Protein AF-A0A962GTY2-F1 (afdb_monomer_lite)

Structure (mmCIF, N/CA/C/O backbone):
data_AF-A0A962GTY2-F1
#
_entry.id   AF-A0A962GTY2-F1
#
loop_
_atom_site.group_PDB
_atom_site.id
_atom_site.type_symbol
_atom_site.label_atom_id
_atom_site.label_alt_id
_atom_site.label_comp_id
_atom_site.label_asym_id
_atom_site.label_entity_id
_atom_site.label_seq_id
_atom_site.pdbx_PDB_ins_code
_atom_site.Cartn_x
_atom_site.Cartn_y
_atom_site.Cartn_z
_atom_site.occupancy
_atom_site.B_iso_or_equiv
_atom_site.auth_seq_id
_atom_site.auth_comp_id
_atom_site.auth_asym_id
_atom_site.auth_atom_id
_atom_site.pdbx_PDB_model_num
ATOM 1 N N .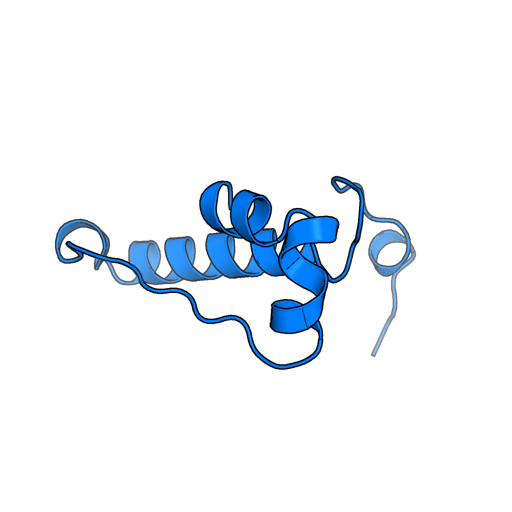 MET A 1 1 ? 18.323 -17.981 -0.459 1.00 66.38 1 MET A N 1
ATOM 2 C CA . MET A 1 1 ? 16.934 -17.536 -0.708 1.00 66.38 1 MET A CA 1
ATOM 3 C C . MET A 1 1 ? 16.538 -18.064 -2.076 1.00 66.38 1 MET A C 1
ATOM 5 O O . MET A 1 1 ? 17.291 -17.827 -3.011 1.00 66.38 1 MET A O 1
ATOM 9 N N . ALA A 1 2 ? 15.459 -18.839 -2.187 1.00 89.94 2 ALA A N 1
ATOM 10 C CA . ALA A 1 2 ? 14.949 -19.271 -3.489 1.00 89.94 2 ALA A CA 1
ATOM 11 C C . ALA A 1 2 ? 14.022 -18.182 -4.050 1.00 89.94 2 ALA A C 1
ATOM 13 O O . ALA A 1 2 ? 13.270 -17.587 -3.282 1.00 89.94 2 ALA A O 1
ATOM 14 N N . VAL A 1 3 ? 14.095 -17.917 -5.355 1.00 93.38 3 VAL A N 1
ATOM 15 C CA . VAL A 1 3 ? 13.187 -17.003 -6.064 1.00 93.38 3 VAL A CA 1
ATOM 16 C C . VAL A 1 3 ? 12.336 -17.842 -7.008 1.00 93.38 3 VAL A C 1
ATOM 18 O O . VAL A 1 3 ? 12.879 -18.581 -7.831 1.00 93.38 3 VAL A O 1
ATOM 21 N N . SER A 1 4 ? 11.015 -17.757 -6.871 1.00 95.81 4 SER A N 1
ATOM 22 C CA . SER A 1 4 ? 10.056 -18.449 -7.731 1.00 95.81 4 SER A CA 1
ATOM 23 C C . SER A 1 4 ? 9.704 -17.611 -8.960 1.00 95.81 4 SER A C 1
ATOM 25 O O . SER A 1 4 ? 9.709 -16.382 -8.916 1.00 95.81 4 SER A O 1
ATOM 27 N N . VAL A 1 5 ? 9.288 -18.257 -10.054 1.00 96.75 5 VAL A N 1
ATOM 28 C CA . VAL A 1 5 ? 8.681 -17.555 -11.201 1.00 96.75 5 VAL A CA 1
ATOM 29 C C . VAL A 1 5 ? 7.443 -16.751 -10.776 1.00 96.75 5 VAL A C 1
ATOM 31 O O . VAL A 1 5 ? 7.208 -15.654 -11.280 1.00 96.75 5 VAL A O 1
ATOM 34 N N . PHE A 1 6 ? 6.708 -17.230 -9.768 1.00 94.94 6 PHE A N 1
ATOM 35 C CA . PHE A 1 6 ? 5.563 -16.522 -9.190 1.00 94.94 6 PHE A CA 1
ATOM 36 C C . PHE A 1 6 ? 5.965 -15.288 -8.368 1.00 94.94 6 PHE A C 1
ATOM 38 O O . PHE A 1 6 ? 5.136 -14.414 -8.122 1.00 94.94 6 PHE A O 1
ATOM 45 N N . ASP A 1 7 ? 7.235 -15.162 -7.973 1.00 92.44 7 ASP A N 1
ATOM 46 C CA . ASP A 1 7 ? 7.740 -13.943 -7.340 1.00 92.44 7 ASP A CA 1
ATOM 47 C C . ASP A 1 7 ? 8.029 -12.839 -8.358 1.00 92.44 7 ASP A C 1
ATOM 49 O O . ASP A 1 7 ? 8.021 -11.660 -7.993 1.00 92.44 7 ASP A O 1
ATOM 53 N N . LEU A 1 8 ? 8.239 -13.211 -9.621 1.00 94.06 8 LEU A N 1
ATOM 54 C CA . LEU A 1 8 ? 8.490 -12.292 -10.729 1.00 94.06 8 LEU A CA 1
ATOM 55 C C . LEU A 1 8 ? 7.184 -11.877 -11.413 1.00 94.06 8 LEU A C 1
ATOM 57 O O . LEU A 1 8 ? 6.981 -10.697 -11.693 1.00 94.06 8 LEU A O 1
ATOM 61 N N . PHE A 1 9 ? 6.275 -12.830 -11.629 1.00 96.00 9 PHE A N 1
ATOM 62 C CA . PHE A 1 9 ? 5.020 -12.612 -12.347 1.00 96.00 9 PHE A CA 1
ATOM 63 C C . PHE A 1 9 ? 3.826 -12.744 -11.402 1.00 96.00 9 PHE A C 1
ATOM 65 O O . PHE A 1 9 ? 3.345 -13.841 -11.121 1.00 96.00 9 PHE A O 1
ATOM 72 N N . LYS A 1 10 ? 3.342 -11.599 -10.914 1.00 93.88 10 LYS A N 1
ATOM 73 C CA . LYS A 1 10 ? 2.174 -11.503 -10.028 1.00 93.88 10 LYS A CA 1
ATOM 74 C C . LYS A 1 10 ? 1.059 -10.741 -10.722 1.00 93.88 10 LYS A C 1
ATOM 76 O O . LYS A 1 10 ? 1.295 -9.673 -11.280 1.00 93.88 10 LYS A O 1
ATOM 81 N N . VAL A 1 11 ? -0.161 -11.260 -10.616 1.00 96.44 11 VAL A N 1
ATOM 82 C CA . VAL A 1 11 ? -1.363 -10.500 -10.966 1.00 96.44 11 VAL A CA 1
ATOM 83 C C . VAL A 1 11 ? -1.530 -9.375 -9.944 1.00 96.44 11 VAL A C 1
ATOM 85 O O . VAL A 1 11 ? -1.423 -9.593 -8.735 1.00 96.44 11 VAL A O 1
ATOM 88 N N . GLY A 1 12 ? -1.762 -8.166 -10.436 1.00 94.56 12 GLY A N 1
ATOM 89 C CA . GLY A 1 12 ? -1.948 -6.969 -9.628 1.00 94.56 12 GLY A CA 1
ATOM 90 C C . GLY A 1 12 ? -2.678 -5.893 -10.421 1.00 94.56 12 GLY A C 1
ATOM 91 O O . GLY A 1 12 ? -3.069 -6.114 -11.566 1.00 94.56 12 GLY A O 1
ATOM 92 N N . ILE A 1 13 ? -2.852 -4.728 -9.805 1.00 96.50 13 ILE A N 1
ATOM 93 C CA . ILE A 1 13 ? -3.503 -3.570 -10.417 1.00 96.50 13 ILE A CA 1
ATOM 94 C C . ILE A 1 13 ? -2.469 -2.483 -10.729 1.00 96.50 13 ILE A C 1
ATOM 96 O O . ILE A 1 13 ? -1.555 -2.233 -9.942 1.00 96.50 13 ILE A O 1
ATOM 100 N N . GLY A 1 14 ? -2.588 -1.865 -11.905 1.00 94.56 14 GLY A N 1
ATOM 101 C CA . GLY A 1 14 ? -1.750 -0.733 -12.299 1.00 94.56 14 GLY A CA 1
ATOM 102 C C . GLY A 1 14 ? -2.128 0.570 -11.575 1.00 94.56 14 GLY A C 1
ATOM 103 O O . GLY A 1 14 ? -3.158 0.621 -10.904 1.00 94.56 14 GLY A O 1
ATOM 104 N N . PRO A 1 15 ? -1.332 1.643 -11.738 1.00 97.00 15 PRO A N 1
ATOM 105 C CA . PRO A 1 15 ? -0.218 1.759 -12.684 1.00 97.00 15 PRO A CA 1
ATOM 106 C C . P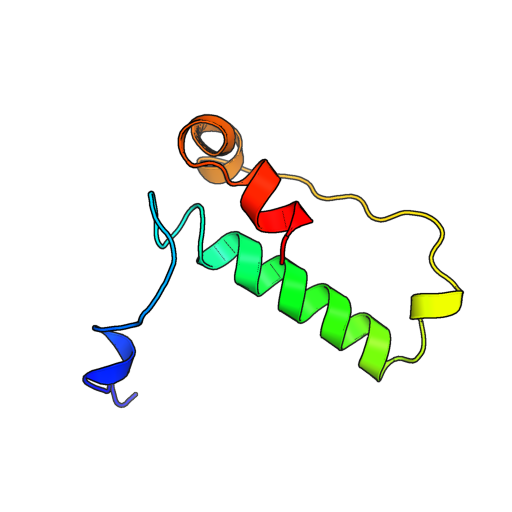RO A 1 15 ? 1.143 1.267 -12.162 1.00 97.00 15 PRO A C 1
ATOM 108 O O . PRO A 1 15 ? 2.068 1.144 -12.960 1.00 97.00 15 PRO A O 1
ATOM 111 N N . SER A 1 16 ? 1.308 1.000 -10.860 1.00 97.69 16 SER A N 1
ATOM 112 C CA . SER A 1 16 ? 2.634 0.728 -10.285 1.00 97.69 16 SER A CA 1
ATOM 113 C C . SER A 1 16 ? 2.637 -0.382 -9.239 1.00 97.69 16 SER A C 1
ATOM 115 O O . SER A 1 16 ? 1.914 -0.344 -8.247 1.00 97.69 16 SER A O 1
ATOM 117 N N . SER A 1 17 ? 3.548 -1.345 -9.384 1.00 97.00 17 SER A N 1
ATOM 118 C CA . SER A 1 17 ? 3.754 -2.375 -8.361 1.00 97.00 17 SER A CA 1
ATOM 119 C C . SER A 1 17 ? 4.216 -1.781 -7.025 1.00 97.00 17 SER A C 1
ATOM 121 O O . SER A 1 17 ? 3.775 -2.233 -5.971 1.00 97.00 17 SER A O 1
ATOM 123 N N . SER A 1 18 ? 5.082 -0.762 -7.050 1.00 96.75 18 SER A N 1
ATOM 124 C CA . SER A 1 18 ? 5.667 -0.168 -5.839 1.00 96.75 18 SER A CA 1
ATOM 125 C C . SER A 1 18 ? 4.789 0.905 -5.200 1.00 96.75 18 SER A C 1
ATOM 127 O O . SER A 1 18 ? 4.831 1.056 -3.986 1.00 96.75 18 SER A O 1
ATOM 129 N N . HIS A 1 19 ? 3.995 1.629 -5.993 1.00 98.19 19 HIS A N 1
ATOM 130 C CA . HIS A 1 19 ? 3.179 2.753 -5.515 1.00 98.19 19 HIS A CA 1
ATOM 131 C C . HIS A 1 19 ? 1.669 2.465 -5.521 1.00 98.19 19 HIS A C 1
ATOM 133 O O . HIS A 1 19 ? 0.908 3.266 -4.989 1.00 98.19 19 HIS A O 1
ATOM 139 N N . THR A 1 20 ? 1.224 1.331 -6.066 1.00 98.19 20 THR A N 1
ATOM 140 C CA . THR A 1 20 ? -0.186 0.907 -6.040 1.00 98.19 20 THR A CA 1
ATOM 141 C C . THR A 1 20 ? -0.328 -0.423 -5.301 1.00 98.19 20 THR A C 1
ATOM 143 O O . THR A 1 20 ? -0.876 -0.465 -4.203 1.00 98.19 20 THR A O 1
ATOM 146 N N . VAL A 1 21 ? 0.236 -1.511 -5.837 1.00 98.25 21 VAL A N 1
ATOM 147 C CA . VAL A 1 21 ? 0.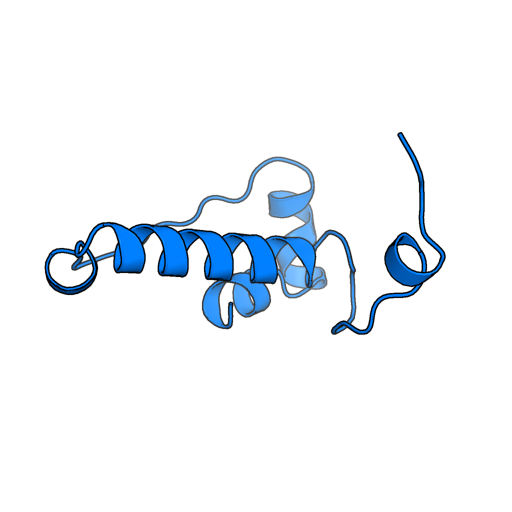067 -2.856 -5.248 1.00 98.25 21 VAL A CA 1
ATOM 148 C C . VAL A 1 21 ? 0.730 -2.972 -3.872 1.00 98.25 21 VAL A C 1
ATOM 150 O O . VAL A 1 21 ? 0.153 -3.565 -2.963 1.00 98.25 21 VAL A O 1
ATOM 153 N N . GLY A 1 22 ? 1.934 -2.417 -3.706 1.00 97.88 22 GLY A N 1
ATOM 154 C CA . GLY A 1 22 ? 2.653 -2.412 -2.428 1.00 97.88 22 GLY A CA 1
ATOM 155 C C . GLY A 1 22 ? 1.862 -1.734 -1.300 1.00 97.88 22 GLY A C 1
ATOM 156 O O . GLY A 1 22 ? 1.568 -2.399 -0.308 1.00 97.88 22 GLY A O 1
ATOM 157 N N . PRO A 1 23 ? 1.466 -0.457 -1.456 1.00 98.44 23 PRO A N 1
ATOM 158 C CA . PRO A 1 23 ? 0.667 0.266 -0.468 1.00 98.44 23 PRO A CA 1
ATOM 159 C C . PRO A 1 23 ? -0.685 -0.389 -0.163 1.00 98.44 23 PRO A C 1
ATOM 161 O O . PRO A 1 23 ? -1.034 -0.507 1.007 1.00 98.44 23 PRO A O 1
ATOM 164 N N . MET A 1 24 ? -1.398 -0.901 -1.175 1.00 98.44 24 MET A N 1
ATOM 165 C CA . MET A 1 24 ? -2.651 -1.645 -0.970 1.00 98.44 24 MET A CA 1
ATOM 166 C C . MET A 1 24 ? -2.440 -2.893 -0.107 1.00 98.44 24 MET A C 1
ATOM 168 O O . MET A 1 24 ? -3.183 -3.146 0.835 1.00 98.44 24 MET A O 1
ATOM 172 N N . ARG A 1 25 ? -1.382 -3.668 -0.376 1.00 98.12 25 ARG A N 1
ATOM 173 C CA . ARG A 1 25 ? -1.044 -4.826 0.464 1.00 98.12 25 ARG A CA 1
ATOM 174 C C . ARG A 1 25 ? -0.650 -4.421 1.880 1.00 98.12 25 ARG A C 1
ATOM 176 O O . ARG A 1 25 ? -0.962 -5.156 2.809 1.00 98.12 25 ARG A O 1
ATOM 183 N N . ALA A 1 26 ? 0.041 -3.296 2.051 1.00 98.25 26 ALA A N 1
ATOM 184 C CA . ALA A 1 26 ? 0.413 -2.805 3.373 1.00 98.25 26 ALA A CA 1
ATOM 185 C C . ALA A 1 26 ? -0.827 -2.440 4.207 1.00 98.25 26 ALA A C 1
ATOM 187 O O . ALA A 1 26 ? -0.901 -2.843 5.366 1.00 98.25 26 ALA A O 1
ATOM 188 N N . ALA A 1 27 ? -1.810 -1.762 3.604 1.00 98.38 27 ALA A N 1
ATOM 189 C CA . ALA A 1 27 ? -3.086 -1.444 4.245 1.00 98.38 27 ALA A CA 1
ATOM 190 C C . ALA A 1 27 ? -3.868 -2.716 4.627 1.00 98.38 27 ALA A C 1
ATOM 192 O O . ALA A 1 27 ? -4.206 -2.896 5.799 1.00 98.38 27 ALA A O 1
ATOM 193 N N . PHE A 1 28 ? -3.990 -3.676 3.703 1.00 98.25 28 PHE A N 1
ATOM 194 C CA . PHE A 1 28 ? -4.623 -4.971 3.976 1.00 98.25 28 PHE A CA 1
ATOM 195 C C . PHE A 1 28 ? -3.977 -5.708 5.158 1.00 98.25 28 PHE A C 1
ATOM 197 O O . PHE A 1 28 ? -4.660 -6.202 6.058 1.00 98.25 28 PHE A O 1
ATOM 204 N N . LEU A 1 29 ? -2.642 -5.787 5.177 1.00 98.38 29 LEU A N 1
ATOM 205 C CA . LEU A 1 29 ? -1.905 -6.452 6.254 1.00 98.38 29 LEU A CA 1
ATOM 206 C C . LEU A 1 29 ? -2.096 -5.743 7.598 1.00 98.38 29 LEU A C 1
ATOM 208 O O . LEU A 1 29 ? -2.223 -6.419 8.618 1.00 98.38 29 LEU A O 1
ATOM 212 N N . PHE A 1 30 ? -2.152 -4.410 7.601 1.00 98.12 30 PHE A N 1
ATOM 213 C CA . PHE A 1 30 ? -2.439 -3.629 8.800 1.00 98.12 30 PHE A CA 1
ATOM 214 C C . PHE A 1 30 ? -3.833 -3.957 9.354 1.00 98.12 30 PHE A C 1
ATOM 216 O O . PHE A 1 30 ? -3.944 -4.347 10.517 1.00 98.12 30 PHE A O 1
ATOM 223 N N . CYS A 1 31 ? -4.874 -3.917 8.518 1.00 97.00 31 CYS A N 1
ATOM 224 C CA . CYS A 1 31 ? -6.242 -4.268 8.913 1.00 97.00 31 CYS A CA 1
ATOM 225 C C . CYS A 1 31 ? -6.342 -5.710 9.439 1.00 97.00 31 CYS A C 1
ATOM 227 O O . CYS A 1 31 ? -6.916 -5.944 10.502 1.00 97.00 31 CYS A O 1
ATOM 229 N N . ARG A 1 32 ? -5.701 -6.679 8.769 1.00 98.06 32 ARG A N 1
ATOM 230 C CA . ARG A 1 32 ? -5.651 -8.080 9.233 1.00 98.06 32 ARG A CA 1
ATOM 231 C C . ARG A 1 32 ? -4.939 -8.235 10.573 1.00 98.06 32 ARG A C 1
ATOM 233 O O . ARG A 1 32 ? -5.319 -9.082 11.379 1.00 98.06 32 ARG A O 1
ATOM 240 N N . GLN A 1 33 ? -3.908 -7.434 10.827 1.00 97.88 33 GLN A N 1
ATOM 241 C CA . GLN A 1 33 ? -3.214 -7.441 12.110 1.00 97.88 33 GLN A CA 1
ATOM 242 C C . GLN A 1 33 ? -4.092 -6.880 13.236 1.00 97.88 33 GLN A C 1
ATOM 244 O O . GLN A 1 33 ? -4.034 -7.405 14.349 1.00 97.88 33 GLN A O 1
ATOM 249 N N . LEU A 1 34 ? -4.895 -5.848 12.965 1.00 97.38 34 LEU A N 1
ATOM 250 C CA . LEU A 1 34 ? -5.870 -5.321 13.924 1.00 97.38 34 LEU A CA 1
ATOM 251 C C . LEU A 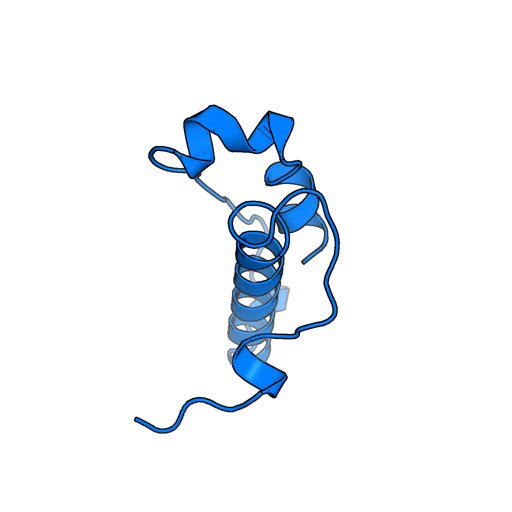1 34 ? -6.969 -6.343 14.226 1.00 97.38 34 LEU A C 1
ATOM 253 O O . LEU A 1 34 ? -7.266 -6.587 15.395 1.00 97.38 34 LEU A O 1
ATOM 257 N N . GLU A 1 35 ? -7.498 -6.996 13.190 1.00 97.12 35 GLU A N 1
ATOM 258 C CA . GLU A 1 35 ? -8.490 -8.070 13.310 1.00 97.12 35 GLU A CA 1
ATOM 259 C C . GLU A 1 35 ? -7.966 -9.224 14.174 1.00 97.12 35 GLU A C 1
ATOM 261 O O . GLU A 1 35 ? -8.602 -9.613 15.146 1.00 97.12 35 GLU A O 1
ATOM 266 N N . HIS A 1 36 ? -6.754 -9.717 13.897 1.00 98.06 36 HIS A N 1
ATOM 267 C CA . HIS A 1 36 ? -6.137 -10.798 14.675 1.00 98.06 36 HIS A CA 1
ATOM 268 C C . HIS A 1 36 ? -5.912 -10.425 16.151 1.00 98.06 36 HIS A C 1
ATOM 270 O O . HIS A 1 36 ? -5.788 -11.295 17.014 1.00 98.06 36 HIS A O 1
ATOM 276 N N . ARG A 1 37 ? -5.812 -9.130 16.458 1.00 97.69 37 ARG A N 1
ATOM 277 C CA . ARG A 1 37 ? -5.668 -8.622 17.827 1.00 97.69 37 ARG A CA 1
ATOM 278 C C . ARG A 1 37 ? -7.010 -8.278 18.481 1.00 97.69 37 ARG A C 1
ATOM 280 O O . ARG A 1 37 ? -6.990 -7.863 19.631 1.00 97.69 37 ARG A O 1
ATOM 287 N N . ASN A 1 38 ? -8.134 -8.472 17.783 1.00 97.62 38 ASN A N 1
ATOM 288 C CA . ASN A 1 38 ? -9.481 -8.062 18.195 1.00 97.62 38 ASN A CA 1
ATOM 289 C C . ASN A 1 38 ? -9.587 -6.564 18.528 1.00 97.62 38 ASN A C 1
ATOM 291 O O . ASN A 1 38 ? -10.322 -6.186 19.428 1.00 97.62 38 ASN A O 1
ATOM 295 N N . LEU A 1 39 ? -8.844 -5.713 17.812 1.00 97.38 39 LEU A N 1
ATOM 296 C CA . LEU A 1 39 ? -8.808 -4.265 18.066 1.00 97.38 39 LEU A CA 1
ATOM 297 C C . LEU A 1 39 ? -9.747 -3.462 17.161 1.00 97.38 39 LEU A C 1
ATOM 299 O O . LEU A 1 39 ? -9.844 -2.253 17.322 1.00 97.38 39 LEU A O 1
ATOM 303 N N . LEU A 1 40 ? -10.398 -4.092 16.177 1.00 95.62 40 LEU A N 1
ATOM 304 C CA . LEU A 1 40 ? -11.191 -3.369 15.174 1.00 95.62 40 LEU A CA 1
ATOM 305 C C . LEU A 1 40 ? -12.330 -2.557 15.796 1.00 95.62 40 LEU A C 1
ATOM 307 O O . LEU A 1 40 ? -12.541 -1.419 15.391 1.00 95.62 40 LEU A O 1
ATOM 311 N N . ASP A 1 41 ? -13.008 -3.115 16.798 1.00 96.31 41 ASP A N 1
ATOM 312 C CA . ASP A 1 41 ? -14.145 -2.463 17.456 1.00 96.31 41 ASP A CA 1
ATOM 313 C C . ASP A 1 41 ? -13.723 -1.309 18.386 1.00 96.31 41 ASP A C 1
ATOM 315 O O . ASP A 1 41 ? -14.565 -0.535 18.832 1.00 96.31 41 ASP A O 1
ATOM 319 N N . GLU A 1 42 ? -12.424 -1.175 18.677 1.00 96.56 42 GLU A N 1
ATOM 320 C CA . GLU A 1 42 ? -11.862 -0.137 19.552 1.00 96.56 42 GLU A CA 1
ATOM 321 C C . GLU A 1 42 ? -11.272 1.052 18.770 1.00 96.56 42 GLU A C 1
ATOM 323 O O . GLU A 1 42 ? -10.757 1.998 19.369 1.00 96.56 42 GLU A O 1
ATOM 328 N N . ILE A 1 43 ? -11.290 1.010 17.433 1.00 96.50 43 ILE A N 1
ATOM 329 C CA . ILE A 1 43 ? -10.605 1.991 16.585 1.00 96.50 43 ILE A CA 1
ATOM 330 C C . ILE A 1 43 ? -11.605 2.951 15.949 1.00 96.50 43 ILE A C 1
ATOM 332 O O . ILE A 1 43 ? -12.336 2.599 15.027 1.00 96.50 43 ILE A O 1
ATOM 336 N N . ASP A 1 44 ? -11.537 4.213 16.366 1.00 97.12 44 ASP A N 1
ATOM 337 C CA . ASP A 1 44 ? -12.340 5.294 15.784 1.00 97.12 44 ASP A CA 1
ATOM 338 C C . ASP A 1 44 ? -11.684 5.949 14.558 1.00 97.12 44 ASP A C 1
ATOM 340 O O . ASP A 1 44 ? -12.345 6.617 13.762 1.00 97.12 44 ASP A O 1
ATOM 344 N N . THR A 1 45 ? -10.359 5.859 14.410 1.00 96.56 45 THR A N 1
ATOM 345 C CA . THR A 1 45 ? -9.624 6.576 13.355 1.00 96.56 45 THR A CA 1
ATOM 346 C C . THR A 1 45 ? -8.333 5.862 12.973 1.00 96.56 45 THR A C 1
ATOM 348 O O . THR A 1 45 ? -7.588 5.385 13.826 1.00 96.56 45 THR A O 1
ATOM 351 N N . ILE A 1 46 ? -8.039 5.853 11.671 1.00 95.38 46 ILE A N 1
ATOM 352 C CA . ILE A 1 46 ? -6.771 5.389 11.103 1.00 95.38 46 ILE A CA 1
ATOM 353 C C . ILE A 1 46 ? -6.094 6.572 10.413 1.00 95.38 46 ILE A C 1
ATOM 355 O O . ILE A 1 46 ? -6.726 7.317 9.664 1.00 95.38 46 ILE A O 1
ATOM 359 N N . GLN A 1 47 ? -4.793 6.723 10.643 1.00 97.19 47 GLN A N 1
ATOM 360 C CA . GLN A 1 47 ? -3.948 7.702 9.967 1.00 97.19 47 GLN A CA 1
ATOM 361 C C . GLN A 1 47 ? -2.894 6.975 9.137 1.00 97.19 47 GLN A C 1
ATOM 363 O O . GLN A 1 47 ? -2.321 5.974 9.565 1.00 97.19 47 GLN A O 1
ATOM 368 N N . THR A 1 48 ? -2.624 7.484 7.938 1.00 97.06 48 THR A N 1
ATOM 369 C CA . THR A 1 48 ? -1.541 6.993 7.085 1.00 97.06 48 THR A CA 1
ATOM 370 C C . THR A 1 48 ? -0.690 8.159 6.619 1.00 97.06 48 THR A C 1
ATOM 372 O O . THR A 1 48 ? -1.210 9.184 6.183 1.00 97.06 48 THR A O 1
ATOM 375 N N . GLU A 1 49 ? 0.625 7.988 6.688 1.00 97.31 49 GLU A N 1
ATOM 376 C CA . GLU A 1 49 ? 1.604 8.995 6.295 1.00 97.31 49 GLU A CA 1
ATOM 377 C C . GLU A 1 49 ? 2.508 8.434 5.199 1.00 97.31 49 GLU A C 1
ATOM 379 O O . GLU A 1 49 ? 2.997 7.305 5.284 1.00 97.31 49 GLU A O 1
ATOM 384 N N . LEU A 1 50 ? 2.716 9.221 4.143 1.00 97.19 50 LEU A N 1
ATOM 385 C CA . LEU A 1 50 ? 3.533 8.836 2.997 1.00 97.19 50 LEU A CA 1
ATOM 386 C C . LEU A 1 50 ? 4.851 9.602 3.016 1.00 97.19 50 LEU A C 1
ATOM 388 O O . LEU A 1 50 ? 4.865 10.829 2.938 1.00 97.19 50 LEU A O 1
ATOM 392 N N . PHE A 1 51 ? 5.961 8.869 3.056 1.00 97.06 51 PHE A N 1
ATOM 393 C CA . PHE A 1 51 ? 7.303 9.440 3.141 1.00 97.06 51 PHE A CA 1
ATOM 394 C C . PHE A 1 51 ? 8.065 9.334 1.816 1.00 97.06 51 PHE A C 1
ATOM 396 O O . PHE A 1 51 ? 7.812 8.448 0.994 1.00 97.06 51 PHE A O 1
ATOM 403 N N . GLY A 1 52 ? 9.033 10.233 1.619 1.00 97.19 52 GLY A N 1
ATOM 404 C CA . GLY A 1 52 ? 9.968 10.200 0.493 1.00 97.19 52 GLY A CA 1
ATOM 405 C C . GLY A 1 52 ? 9.281 10.134 -0.875 1.00 97.19 52 GLY A C 1
ATOM 406 O O . GLY A 1 52 ? 8.289 10.817 -1.126 1.00 97.19 52 GLY A O 1
ATOM 407 N N . SER A 1 53 ? 9.805 9.292 -1.772 1.00 96.44 53 SER A N 1
ATOM 408 C CA . SER A 1 53 ? 9.291 9.141 -3.143 1.00 96.44 53 SER A CA 1
ATOM 409 C C . SER A 1 53 ? 7.820 8.713 -3.207 1.00 96.44 53 SER A C 1
ATOM 411 O O . SER A 1 53 ? 7.102 9.154 -4.112 1.00 96.44 53 SER A O 1
ATOM 413 N N . LEU A 1 54 ? 7.358 7.929 -2.225 1.00 96.25 54 LEU A N 1
ATOM 414 C CA . LEU A 1 54 ? 5.967 7.498 -2.113 1.00 96.25 54 LEU A CA 1
ATOM 415 C C . LEU A 1 54 ? 5.041 8.688 -1.841 1.00 96.25 54 LEU A C 1
ATOM 417 O O . LEU A 1 54 ? 4.000 8.815 -2.479 1.00 96.25 54 LEU A O 1
ATOM 421 N N . GLY A 1 55 ? 5.450 9.601 -0.955 1.00 95.69 55 GLY A N 1
ATOM 422 C CA . GLY A 1 55 ? 4.729 10.852 -0.707 1.00 95.69 55 GLY A CA 1
ATOM 423 C C . GLY A 1 55 ? 4.782 11.812 -1.896 1.00 95.69 55 GLY A C 1
ATOM 424 O O . GLY A 1 55 ? 3.768 12.402 -2.264 1.00 95.69 55 GLY A O 1
ATOM 425 N N . HIS A 1 56 ? 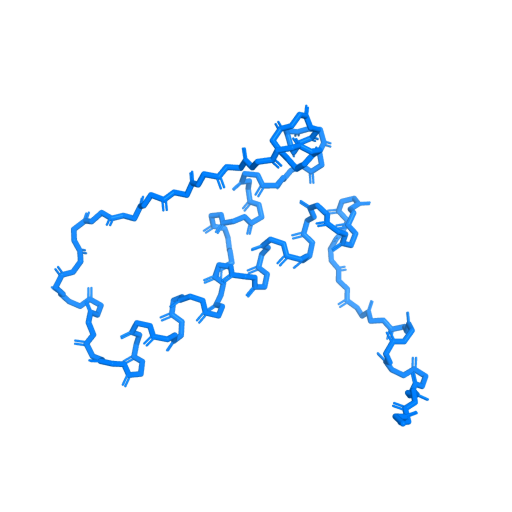5.941 11.929 -2.551 1.00 96.44 56 HIS A N 1
ATOM 426 C CA . HIS A 1 56 ? 6.130 12.859 -3.669 1.00 96.44 56 HIS A CA 1
ATOM 427 C C . HIS A 1 56 ? 5.352 12.478 -4.931 1.00 96.44 56 HIS A C 1
ATOM 429 O O . HIS A 1 56 ? 4.840 13.355 -5.623 1.00 96.44 56 HIS A O 1
ATOM 435 N N . THR A 1 57 ? 5.268 11.185 -5.250 1.00 96.75 57 THR A N 1
ATOM 436 C CA . THR A 1 57 ? 4.675 10.716 -6.515 1.00 96.75 57 THR A CA 1
ATOM 437 C C . THR A 1 57 ? 3.393 9.910 -6.327 1.00 96.75 57 THR A C 1
ATOM 439 O O . THR A 1 57 ? 2.776 9.503 -7.315 1.00 96.75 57 THR A O 1
ATOM 442 N N . GLY A 1 58 ? 2.959 9.693 -5.083 1.00 94.44 58 GLY A N 1
ATOM 443 C CA . GLY A 1 58 ? 1.873 8.770 -4.768 1.00 94.44 58 GLY A CA 1
ATOM 444 C C . GLY A 1 58 ? 0.541 9.127 -5.421 1.00 94.44 58 GLY A C 1
ATOM 445 O O . GLY A 1 58 ? -0.143 8.245 -5.933 1.00 94.44 58 GLY A O 1
ATOM 446 N N . ARG A 1 59 ? 0.205 10.420 -5.525 1.00 94.50 59 ARG A N 1
ATOM 447 C CA . ARG A 1 59 ? -1.027 10.864 -6.208 1.00 94.50 59 ARG A CA 1
ATOM 448 C C . ARG A 1 59 ? -1.078 10.448 -7.680 1.00 94.50 59 ARG A C 1
ATOM 450 O O . ARG A 1 59 ? -2.108 9.971 -8.141 1.00 94.50 59 ARG A O 1
ATOM 457 N N . GLY A 1 60 ? 0.032 10.582 -8.410 1.00 95.19 60 GLY A N 1
ATOM 458 C CA . GLY A 1 60 ? 0.112 10.180 -9.821 1.00 95.19 60 GLY A CA 1
ATOM 459 C C . GLY A 1 60 ? 0.016 8.664 -10.025 1.00 95.19 60 GLY A C 1
ATOM 460 O O . GLY A 1 60 ? -0.398 8.207 -11.086 1.00 95.19 60 GLY A O 1
ATOM 461 N N . HIS A 1 61 ? 0.344 7.888 -8.991 1.00 97.81 61 HIS A N 1
ATOM 462 C CA . HIS A 1 61 ? 0.282 6.427 -8.997 1.00 97.81 61 HIS A CA 1
ATOM 463 C C . HIS A 1 61 ? -0.957 5.853 -8.286 1.00 97.81 61 HIS A C 1
ATOM 465 O O . HIS A 1 61 ? -1.083 4.632 -8.172 1.00 97.81 61 HIS A O 1
ATOM 471 N N . GLY A 1 62 ? -1.861 6.708 -7.79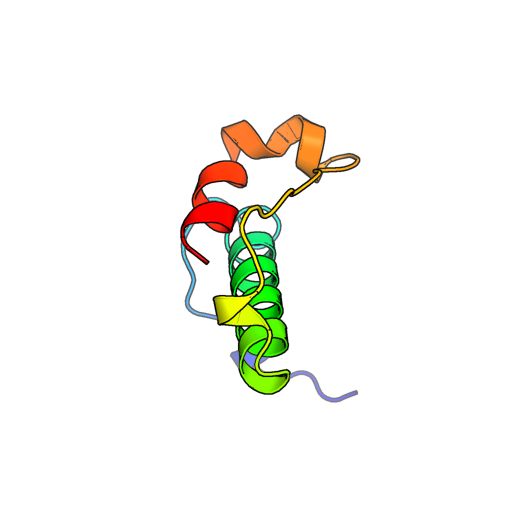7 1.00 97.44 62 GLY A N 1
ATOM 472 C CA . GLY A 1 62 ? -3.056 6.299 -7.056 1.00 97.44 62 GLY A CA 1
ATOM 473 C C . GLY A 1 62 ? -2.769 5.628 -5.710 1.00 97.44 62 GLY A C 1
ATOM 474 O O . GLY A 1 62 ? -3.553 4.783 -5.286 1.00 97.44 62 GLY A O 1
ATOM 475 N N . THR A 1 63 ? -1.653 5.954 -5.051 1.00 98.38 63 THR A N 1
ATOM 476 C CA . THR A 1 63 ? -1.257 5.383 -3.749 1.00 98.38 63 THR A CA 1
ATOM 477 C C . THR A 1 63 ? -2.301 5.642 -2.667 1.00 98.38 63 THR A C 1
ATOM 479 O O . THR A 1 63 ? -2.596 4.755 -1.875 1.00 98.38 63 THR A O 1
ATOM 482 N N . ASP A 1 64 ? -2.893 6.833 -2.656 1.00 96.50 64 ASP A N 1
ATOM 483 C CA . ASP A 1 64 ? -3.975 7.210 -1.746 1.00 96.50 64 ASP A CA 1
ATOM 484 C C . ASP A 1 64 ? -5.189 6.281 -1.885 1.00 96.50 64 ASP A C 1
ATOM 486 O O . ASP A 1 64 ? -5.636 5.680 -0.909 1.00 96.50 64 ASP A O 1
ATOM 490 N N . LYS A 1 65 ? -5.670 6.083 -3.115 1.00 97.31 65 LYS A N 1
ATOM 491 C CA . LYS A 1 65 ? -6.768 5.153 -3.410 1.00 97.31 65 LYS A CA 1
ATOM 492 C C . LYS A 1 65 ? -6.389 3.715 -3.084 1.00 97.31 65 LYS A C 1
ATOM 494 O O . LYS A 1 65 ? -7.215 2.973 -2.569 1.00 97.31 65 LYS A O 1
ATOM 499 N N . ALA A 1 66 ? -5.153 3.328 -3.387 1.00 98.19 66 ALA A N 1
ATOM 500 C CA . ALA A 1 66 ? -4.655 1.989 -3.121 1.00 98.19 66 ALA A CA 1
ATOM 501 C C . ALA A 1 66 ? -4.668 1.661 -1.623 1.00 98.19 66 ALA A C 1
ATOM 503 O O . ALA A 1 66 ? -5.051 0.555 -1.264 1.00 98.19 66 ALA A O 1
ATOM 504 N N . ILE A 1 67 ? -4.300 2.620 -0.770 1.00 98.25 67 ILE A N 1
ATOM 505 C CA . ILE A 1 67 ? -4.328 2.472 0.691 1.00 98.25 67 ILE A CA 1
ATOM 506 C C . ILE A 1 67 ? -5.759 2.377 1.215 1.00 98.25 67 ILE A C 1
ATOM 508 O O . ILE A 1 67 ? -6.025 1.545 2.064 1.00 98.25 67 ILE A O 1
ATOM 512 N N . ILE A 1 68 ? -6.685 3.195 0.708 1.00 97.25 68 ILE A N 1
ATOM 513 C CA . ILE A 1 68 ? -8.083 3.182 1.175 1.00 97.25 68 ILE A CA 1
ATOM 514 C C . ILE A 1 68 ? -8.803 1.878 0.792 1.00 97.25 68 ILE A C 1
ATOM 516 O O . ILE A 1 68 ? -9.671 1.415 1.524 1.00 97.25 68 ILE A O 1
ATOM 520 N N . LEU A 1 69 ? -8.484 1.314 -0.375 1.00 96.81 69 LEU A N 1
ATOM 521 C CA . LEU A 1 69 ? -9.123 0.099 -0.892 1.00 96.81 69 LEU A CA 1
ATOM 522 C C . LEU A 1 69 ? -8.477 -1.206 -0.400 1.00 96.81 69 LEU A C 1
ATOM 524 O O . LEU A 1 69 ? -9.021 -2.273 -0.687 1.00 96.81 69 LEU A O 1
ATOM 528 N N . GLY A 1 70 ? -7.301 -1.131 0.226 1.00 95.12 70 GLY A N 1
ATOM 529 C CA . GLY A 1 70 ? -6.549 -2.287 0.721 1.00 95.12 70 GLY A CA 1
ATOM 530 C C . GLY A 1 70 ? -6.907 -2.630 2.152 1.00 95.12 70 GLY A C 1
ATOM 531 O O . GLY A 1 70 ? -7.116 -3.834 2.411 1.00 95.12 70 GLY A O 1
#

Foldseek 3Di:
DDDDPCNVDDDDDDDDCVLAVVLLVVLVVVVVVCVVVVNPVVDPDDDDDADDPSVVCNVVTVSVVSNVND

pLDDT: mean 96.24, std 3.92, range [66.38, 98.44]

Radius of gyration: 14.18 Å; chains: 1; bounding box: 31×32×32 Å

Sequence (70 aa):
MAVSVFDLFKVGIGPSSSHTVGPMRAAFLFCRQLEHRNLLDEIDTIQTELFGSLGHTGRGHGTDKAIILG

Secondary structure (DSSP, 8-state):
----HHHHS----SS-IIIIIHHHHHHHHHHHHHHHTT-GGG-S-------HHHHHHGGGGTHHHHHHH-